Protein AF-A0A4S4K422-F1 (afdb_monomer_lite)

Sequence (97 aa):
MIFAFGILRDTLYERALKDQPAHALLPAPLNTLVPATLFLAGQTFVLTSTWALGVTGTFLGDYFGILMDHRVDGFPFNVLRDPMYVGSTLCFVAGAL

Organism: NCBI:txid98765

Radius of gyration: 15.96 Å; chains: 1; bounding box: 27×29×42 Å

Secondary structure (DSSP, 8-state):
-HHHHHHHHHHHHHHHHHHSPP--SS-TTHHHHHHHHHHHHHHHHHHHHHHHHHHHHHHTHHHHT---SS---STTTTT-SSHHHHHHHHHHHHHH-

InterPro domains:
  IPR007318 Phospholipid methyltransferase [PF04191] (33-97)
  IPR024960 Phosphatidyl-N-methylethanolamine/Phosphatidylethanolamine N-methyltransferase [PTHR15458] (1-95)

Structure (mmCIF, N/CA/C/O backbone):
data_AF-A0A4S4K422-F1
#
_entry.id   AF-A0A4S4K422-F1
#
loop_
_atom_site.group_PDB
_atom_site.id
_atom_site.type_symbol
_atom_site.label_atom_id
_atom_site.label_alt_id
_atom_site.label_comp_id
_atom_site.label_asym_id
_atom_site.label_entity_id
_atom_site.label_seq_id
_atom_site.pdbx_PDB_ins_code
_atom_site.Cartn_x
_atom_site.Cartn_y
_atom_site.Cartn_z
_atom_site.occupancy
_atom_site.B_iso_or_equiv
_atom_site.auth_seq_id
_atom_site.auth_comp_id
_atom_site.auth_asym_id
_atom_site.auth_atom_id
_atom_site.pdbx_PDB_model_num
ATOM 1 N N . MET A 1 1 ? 7.327 17.174 -5.378 1.00 80.62 1 MET A N 1
ATOM 2 C CA . MET A 1 1 ? 6.006 17.502 -4.786 1.00 80.62 1 MET A CA 1
ATOM 3 C C . MET A 1 1 ? 5.172 16.264 -4.475 1.00 80.62 1 MET A C 1
ATOM 5 O O . MET A 1 1 ? 4.665 16.202 -3.366 1.00 80.62 1 MET A O 1
ATOM 9 N N . ILE A 1 2 ? 5.073 15.279 -5.381 1.00 87.75 2 ILE A N 1
ATOM 10 C CA . ILE A 1 2 ? 4.243 14.066 -5.206 1.00 87.75 2 ILE A CA 1
ATOM 11 C C . ILE A 1 2 ? 4.444 13.395 -3.833 1.00 87.75 2 ILE A C 1
ATOM 13 O O . ILE A 1 2 ? 3.477 13.226 -3.101 1.00 87.75 2 ILE A O 1
ATOM 17 N N . PHE A 1 3 ? 5.687 13.111 -3.426 1.00 89.19 3 PHE A N 1
ATOM 18 C CA . PHE A 1 3 ? 5.964 12.484 -2.123 1.00 89.19 3 PHE A CA 1
ATOM 19 C C . PHE A 1 3 ? 5.561 13.344 -0.922 1.00 89.19 3 PHE A C 1
ATOM 21 O O . PHE A 1 3 ? 4.969 12.836 0.021 1.00 89.19 3 PHE A O 1
ATOM 28 N N . ALA A 1 4 ? 5.843 14.649 -0.957 1.00 94.81 4 ALA A N 1
ATOM 29 C CA . ALA A 1 4 ? 5.511 15.552 0.144 1.00 94.81 4 ALA A CA 1
ATOM 30 C C . ALA A 1 4 ? 3.992 15.665 0.344 1.00 94.81 4 ALA A C 1
ATOM 32 O O . ALA A 1 4 ? 3.509 15.602 1.470 1.00 94.81 4 ALA A O 1
ATOM 33 N N . PHE A 1 5 ? 3.230 15.777 -0.748 1.00 95.25 5 PHE A N 1
ATOM 34 C CA . PHE A 1 5 ? 1.769 15.772 -0.682 1.00 95.25 5 PHE A CA 1
ATOM 35 C C . PHE A 1 5 ? 1.199 14.400 -0.322 1.00 95.25 5 PHE A C 1
ATOM 37 O O . PHE A 1 5 ? 0.197 14.345 0.383 1.00 95.25 5 PHE A O 1
ATOM 44 N N . GLY A 1 6 ? 1.855 13.309 -0.729 1.00 92.62 6 GLY A N 1
ATOM 45 C CA . GLY A 1 6 ? 1.540 11.961 -0.255 1.00 92.62 6 GLY A CA 1
ATOM 46 C C . GLY A 1 6 ? 1.670 11.851 1.265 1.00 92.62 6 GLY A C 1
ATOM 47 O O . GLY A 1 6 ? 0.706 11.496 1.931 1.00 92.62 6 GLY A O 1
ATOM 48 N N . ILE A 1 7 ? 2.808 12.270 1.825 1.00 95.06 7 ILE A N 1
ATOM 49 C CA . ILE A 1 7 ? 3.043 12.281 3.279 1.00 95.06 7 ILE A CA 1
ATOM 50 C C . ILE A 1 7 ? 2.016 13.163 3.995 1.00 95.06 7 ILE A C 1
ATOM 52 O O . ILE A 1 7 ? 1.477 12.766 5.028 1.00 95.06 7 ILE A O 1
ATOM 56 N N . LEU A 1 8 ? 1.719 14.351 3.456 1.00 97.75 8 LEU A N 1
ATOM 57 C CA . LEU A 1 8 ? 0.707 15.237 4.030 1.00 97.75 8 LEU A CA 1
ATOM 58 C C . LEU A 1 8 ? -0.672 14.566 4.055 1.00 97.75 8 LEU A C 1
ATOM 60 O O . LEU A 1 8 ? -1.317 14.563 5.100 1.00 97.75 8 LEU A O 1
ATOM 64 N N . ARG A 1 9 ? -1.110 13.979 2.934 1.00 96.62 9 ARG A N 1
ATOM 65 C CA . ARG A 1 9 ? -2.374 13.237 2.844 1.00 96.62 9 ARG A CA 1
ATOM 66 C C . ARG A 1 9 ? -2.422 12.121 3.882 1.00 96.62 9 ARG A C 1
ATOM 68 O O . ARG A 1 9 ? -3.412 12.019 4.598 1.00 96.62 9 ARG A O 1
ATOM 75 N N . ASP A 1 10 ? -1.365 11.325 3.981 1.00 95.06 10 ASP A N 1
ATOM 76 C CA . ASP A 1 10 ? -1.315 10.174 4.886 1.00 95.06 10 ASP A CA 1
ATOM 77 C C . ASP A 1 10 ? -1.345 10.629 6.353 1.00 95.06 10 ASP A C 1
ATOM 79 O O . ASP A 1 10 ? -2.069 10.061 7.166 1.00 95.06 10 ASP A O 1
ATOM 83 N N . THR A 1 11 ? -0.668 11.738 6.669 1.00 96.75 11 THR A N 1
ATOM 84 C CA . THR A 1 11 ? -0.709 12.361 8.002 1.00 96.75 11 THR A CA 1
ATOM 85 C C . THR A 1 11 ? -2.110 12.871 8.349 1.00 96.75 11 THR A C 1
ATOM 87 O O . THR A 1 11 ? -2.565 12.727 9.482 1.00 96.75 11 THR A O 1
ATOM 90 N N . LEU A 1 12 ? -2.805 13.497 7.393 1.00 97.69 12 LEU A N 1
ATOM 91 C CA . LEU A 1 12 ? -4.176 13.977 7.595 1.00 97.69 12 LEU A CA 1
ATOM 92 C C . LEU A 1 12 ? -5.158 12.811 7.765 1.00 97.69 12 LEU A C 1
ATOM 94 O O . LEU A 1 12 ? -6.021 12.874 8.637 1.00 97.69 12 LEU A O 1
ATOM 98 N N . TYR A 1 13 ? -4.995 11.744 6.980 1.00 96.50 13 TYR A N 1
ATOM 99 C CA . TYR A 1 13 ? -5.778 10.516 7.096 1.00 96.50 13 TYR A CA 1
ATOM 100 C C . TYR A 1 1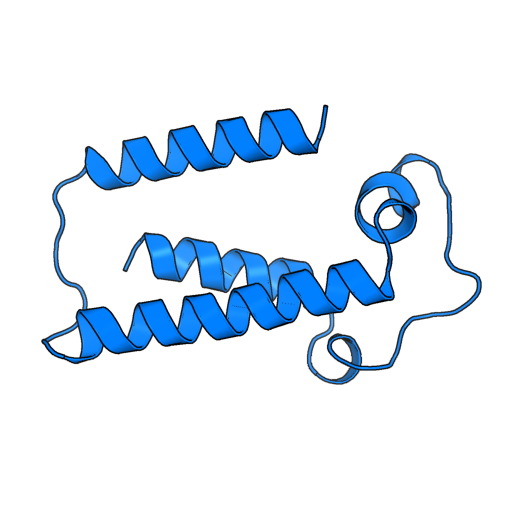3 ? -5.608 9.859 8.470 1.00 96.50 13 TYR A C 1
ATOM 102 O O . TYR A 1 13 ? -6.596 9.587 9.146 1.00 96.50 13 TYR A O 1
ATOM 110 N N . GLU A 1 14 ? -4.367 9.667 8.921 1.00 95.75 14 GLU A N 1
ATOM 111 C CA . GLU A 1 14 ? -4.076 9.066 10.226 1.00 95.75 14 GLU A CA 1
ATOM 112 C C . GLU A 1 14 ? -4.682 9.883 11.377 1.00 95.75 14 GLU A C 1
ATOM 114 O O . GLU A 1 14 ? -5.253 9.319 12.310 1.00 95.75 14 GLU A O 1
ATOM 119 N N . ARG A 1 15 ? -4.598 11.219 11.310 1.00 97.06 15 ARG A N 1
ATOM 120 C CA . ARG A 1 15 ? -5.229 12.103 12.302 1.00 97.06 15 ARG A CA 1
ATOM 121 C C . ARG A 1 15 ? -6.745 11.942 12.310 1.00 97.06 15 ARG A C 1
ATOM 123 O O . ARG A 1 15 ? -7.314 11.729 13.373 1.00 97.06 15 ARG A O 1
ATOM 130 N N . ALA A 1 16 ? -7.379 11.958 11.139 1.00 96.12 16 ALA A N 1
ATOM 131 C CA . ALA A 1 16 ? -8.824 11.775 11.029 1.00 96.12 16 ALA A CA 1
ATOM 132 C C . ALA A 1 16 ? -9.285 10.419 11.596 1.00 96.12 16 ALA A C 1
ATOM 134 O O . ALA A 1 16 ? -10.305 10.359 12.279 1.00 96.12 16 ALA A O 1
ATOM 135 N N . LEU A 1 17 ? -8.516 9.346 11.372 1.00 94.69 17 LEU A N 1
ATOM 136 C CA . LEU A 1 17 ? -8.800 8.032 11.955 1.00 94.69 17 LEU A CA 1
ATOM 137 C C . LEU A 1 17 ? -8.684 8.011 13.485 1.00 94.69 17 LEU A C 1
ATOM 139 O O . LEU A 1 17 ? -9.452 7.306 14.133 1.00 94.69 17 LEU A O 1
ATOM 143 N N . LYS A 1 18 ? -7.733 8.753 14.063 1.00 93.81 18 LYS A N 1
ATOM 144 C CA . LYS A 1 18 ? -7.564 8.851 15.523 1.00 93.81 18 LYS A CA 1
ATOM 145 C C . LYS A 1 18 ? -8.633 9.716 16.187 1.00 93.81 18 LYS A C 1
ATOM 147 O O . LYS A 1 18 ? -8.967 9.468 17.341 1.00 93.81 18 LYS A O 1
ATOM 152 N N . ASP A 1 19 ? -9.147 10.712 15.470 1.00 96.38 19 ASP A N 1
ATOM 153 C CA . ASP A 1 19 ? -10.158 11.640 15.982 1.00 96.38 19 ASP A CA 1
ATOM 154 C C . ASP A 1 19 ? -11.577 11.040 15.969 1.00 96.38 19 ASP A C 1
ATOM 156 O O . ASP A 1 19 ? -12.439 11.479 16.734 1.00 96.38 19 ASP A O 1
ATOM 160 N N . GLN A 1 20 ? -11.849 10.034 15.126 1.00 92.88 20 GLN A N 1
ATOM 161 C CA . GLN A 1 20 ? -13.143 9.344 15.121 1.00 92.88 20 GLN A CA 1
ATOM 162 C C . GLN A 1 20 ? -13.258 8.300 16.253 1.00 92.88 20 GLN A C 1
ATOM 164 O O . GLN A 1 20 ? -12.262 7.698 16.657 1.00 92.88 20 GLN A O 1
ATOM 169 N N . PRO A 1 21 ? -14.477 8.008 16.746 1.00 91.69 21 PRO A N 1
ATOM 170 C CA . PRO A 1 21 ? -14.695 6.917 17.690 1.00 91.69 21 PRO A CA 1
ATOM 171 C C . PRO A 1 21 ? -14.290 5.568 17.085 1.00 91.69 21 PRO A C 1
ATOM 173 O O . PRO A 1 21 ? -14.838 5.146 16.066 1.00 91.69 21 PRO A O 1
ATOM 176 N N . ALA A 1 22 ? -13.361 4.867 17.733 1.00 86.31 22 ALA A N 1
ATOM 177 C CA . ALA A 1 22 ? -12.955 3.536 17.303 1.00 86.31 22 ALA A CA 1
ATOM 178 C C . ALA A 1 22 ? -14.023 2.500 17.678 1.00 86.31 22 ALA A C 1
ATOM 180 O O . ALA A 1 22 ? -14.395 2.361 18.846 1.00 86.31 22 ALA A O 1
ATOM 181 N N . HIS A 1 23 ? -14.487 1.739 16.690 1.00 86.56 23 HIS A N 1
ATOM 182 C CA . HIS A 1 23 ? -15.350 0.584 16.897 1.00 86.56 23 HIS A CA 1
ATOM 183 C C . HIS A 1 23 ? -14.699 -0.641 16.260 1.00 86.56 23 HIS A C 1
ATOM 185 O O . HIS A 1 23 ? -14.502 -0.681 15.048 1.00 86.56 23 HIS A O 1
ATOM 191 N N . ALA A 1 24 ? -14.409 -1.665 17.064 1.00 87.75 24 ALA A N 1
ATOM 192 C CA . ALA A 1 24 ? -13.847 -2.909 16.555 1.00 87.75 24 ALA A CA 1
ATOM 193 C C . ALA A 1 24 ? -14.849 -3.590 15.607 1.00 87.75 24 ALA A C 1
ATOM 195 O O . ALA A 1 24 ? -15.912 -4.041 16.031 1.00 87.75 24 ALA A O 1
ATOM 196 N N . LEU A 1 25 ? -14.525 -3.640 14.314 1.00 92.62 25 LEU A N 1
ATOM 197 C CA . LEU A 1 25 ? -15.346 -4.327 13.309 1.00 92.62 25 LEU A CA 1
ATOM 198 C C . LEU A 1 25 ? -15.203 -5.852 13.389 1.00 92.62 25 LEU A C 1
ATOM 200 O O . LEU A 1 25 ? -16.085 -6.586 12.950 1.00 92.62 25 LEU A O 1
ATOM 204 N N . LEU A 1 26 ? -14.095 -6.324 13.961 1.00 95.50 26 LEU A N 1
ATOM 205 C CA . LEU A 1 26 ? -13.775 -7.736 14.124 1.00 95.50 26 LEU A CA 1
ATOM 206 C C . LEU A 1 26 ? -13.604 -8.078 15.612 1.00 95.50 26 LEU A C 1
ATOM 208 O O . LEU A 1 26 ? -13.138 -7.242 16.387 1.00 95.50 26 LEU A O 1
ATOM 212 N N . PRO A 1 27 ? -13.936 -9.309 16.033 1.00 96.06 27 PRO A N 1
ATOM 213 C CA . PRO A 1 27 ? -13.647 -9.768 17.385 1.00 96.06 27 PRO A CA 1
ATOM 214 C C . PRO A 1 27 ? -12.146 -10.027 17.572 1.00 96.06 27 PRO A C 1
ATOM 216 O O . PRO A 1 27 ? -11.422 -10.328 16.620 1.00 96.06 27 PRO A O 1
ATOM 219 N N . ALA A 1 28 ? -11.671 -9.981 18.817 1.00 94.50 28 ALA A N 1
ATOM 220 C CA . ALA A 1 28 ? -10.327 -10.450 19.140 1.00 94.50 28 ALA A CA 1
ATOM 221 C C . ALA A 1 28 ? -10.203 -11.970 18.879 1.00 94.50 28 ALA A C 1
ATOM 223 O O . ALA A 1 28 ? -11.141 -12.708 19.189 1.00 94.50 28 ALA A O 1
ATOM 224 N N . PRO A 1 29 ? -9.073 -12.463 18.326 1.00 95.44 29 PRO A N 1
ATOM 225 C CA . PRO A 1 29 ? -7.838 -11.736 17.984 1.00 95.44 29 PRO A CA 1
ATOM 226 C C . PRO A 1 29 ? -7.793 -11.188 16.540 1.00 95.44 29 PRO A C 1
ATOM 228 O O . PRO A 1 29 ? -6.761 -10.684 16.090 1.00 95.44 29 PRO A O 1
ATOM 231 N N . LEU A 1 30 ? -8.878 -11.326 15.775 1.00 97.31 30 LEU A N 1
ATOM 232 C CA . LEU A 1 30 ? -8.913 -10.978 14.352 1.00 97.31 30 LEU A CA 1
ATOM 233 C C . LEU A 1 30 ? -8.781 -9.471 14.107 1.00 97.31 30 LEU A C 1
ATOM 235 O O . LEU A 1 30 ? -8.218 -9.086 13.086 1.00 97.31 30 LEU A O 1
ATOM 239 N N . ASN A 1 31 ? -9.218 -8.640 15.056 1.00 95.19 31 ASN A N 1
ATOM 240 C CA . ASN A 1 31 ? -9.022 -7.186 15.034 1.00 95.19 31 ASN A CA 1
ATOM 241 C C . ASN A 1 31 ? -7.553 -6.740 14.977 1.00 95.19 31 ASN A C 1
ATOM 243 O O . ASN A 1 31 ? -7.296 -5.607 14.605 1.00 95.19 31 ASN A O 1
ATOM 247 N N . THR A 1 32 ? -6.594 -7.607 15.302 1.00 95.56 32 THR A N 1
ATOM 248 C CA . THR A 1 32 ? -5.163 -7.308 15.144 1.00 95.56 32 THR A CA 1
ATOM 249 C C . THR A 1 32 ? -4.559 -8.085 13.981 1.00 95.56 32 THR A C 1
ATOM 251 O O . THR A 1 32 ? -3.778 -7.545 13.198 1.00 95.56 32 THR A O 1
ATOM 254 N N . LEU A 1 33 ? -4.911 -9.367 13.848 1.00 97.94 33 LEU A N 1
ATOM 255 C CA . LEU A 1 33 ? -4.307 -10.240 12.841 1.00 97.94 33 LEU A CA 1
ATOM 256 C C . LEU A 1 33 ? -4.692 -9.835 11.415 1.00 97.94 33 LEU A C 1
ATOM 258 O O . LEU A 1 33 ? -3.833 -9.796 10.536 1.00 97.94 33 LEU A O 1
ATOM 262 N N . VAL A 1 34 ? -5.964 -9.506 11.179 1.00 98.00 34 VAL A N 1
ATOM 263 C CA . VAL A 1 34 ? -6.442 -9.121 9.847 1.00 98.00 34 VAL A CA 1
ATOM 264 C C . VAL A 1 34 ? -5.762 -7.838 9.355 1.00 98.00 34 VAL A C 1
ATOM 266 O O . VAL A 1 34 ? -5.101 -7.921 8.318 1.00 98.00 34 VAL A O 1
ATOM 269 N N . PRO A 1 35 ? -5.804 -6.691 10.063 1.00 97.38 35 PRO A N 1
ATOM 270 C CA . PRO A 1 35 ? -5.111 -5.490 9.595 1.00 97.38 35 PRO A CA 1
ATOM 271 C C . PRO A 1 35 ? -3.600 -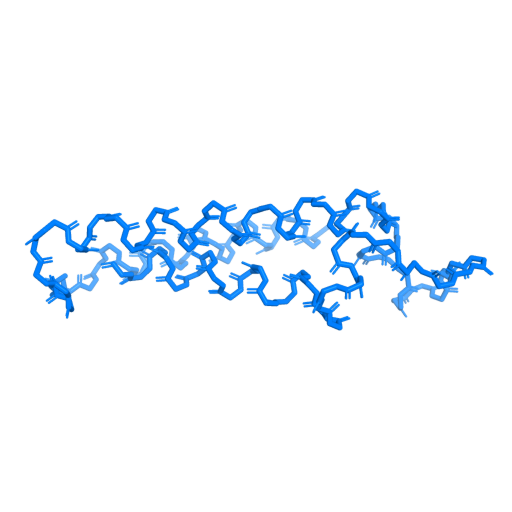5.703 9.440 1.00 97.38 35 PRO A C 1
ATOM 273 O O . PRO A 1 35 ? -3.034 -5.275 8.438 1.00 97.38 35 PRO A O 1
ATOM 276 N N . ALA A 1 36 ? -2.943 -6.449 10.337 1.00 98.31 36 ALA A N 1
ATOM 277 C CA . ALA A 1 36 ? -1.516 -6.751 10.194 1.00 98.31 36 ALA A CA 1
ATOM 278 C C . ALA A 1 36 ? -1.204 -7.526 8.899 1.00 98.31 36 ALA A C 1
ATOM 280 O O . ALA A 1 36 ? -0.276 -7.174 8.169 1.00 98.31 36 ALA A O 1
ATOM 281 N N . THR A 1 37 ? -1.988 -8.562 8.580 1.00 98.50 37 THR A N 1
ATOM 282 C CA . THR A 1 37 ? -1.800 -9.338 7.340 1.00 98.50 37 THR A CA 1
ATOM 283 C C . THR A 1 37 ? -2.081 -8.510 6.088 1.00 98.50 37 THR A C 1
ATOM 285 O O . THR A 1 37 ? -1.300 -8.569 5.138 1.00 98.50 37 THR A O 1
ATOM 288 N N . LEU A 1 38 ? -3.142 -7.696 6.101 1.00 98.56 38 LEU A N 1
ATOM 289 C CA . LEU A 1 38 ? -3.479 -6.788 5.005 1.00 98.56 38 LEU A CA 1
ATOM 290 C C . LEU A 1 38 ? -2.365 -5.763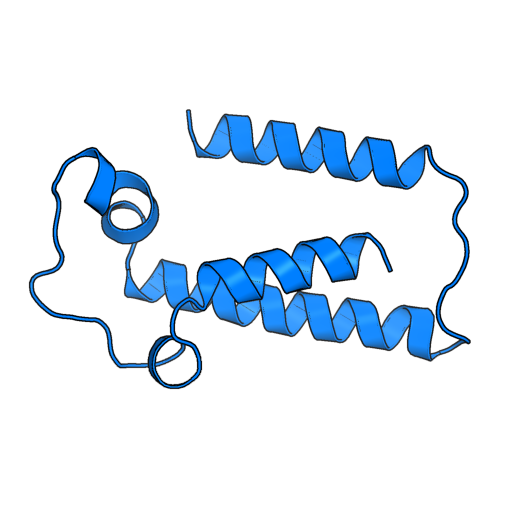 4.777 1.00 98.56 38 LEU A C 1
ATOM 292 O O . LEU A 1 38 ? -1.953 -5.562 3.637 1.00 98.56 38 LEU A O 1
ATOM 296 N N . PHE A 1 39 ? -1.827 -5.173 5.847 1.00 98.50 39 PHE A N 1
ATOM 297 C CA . PHE A 1 39 ? -0.724 -4.222 5.761 1.00 98.50 39 PHE A CA 1
ATOM 298 C C . PHE A 1 39 ? 0.536 -4.869 5.177 1.00 98.50 39 PHE A C 1
ATOM 300 O O . PHE A 1 39 ? 1.127 -4.330 4.247 1.00 98.50 39 PHE A O 1
ATOM 307 N N . LEU A 1 40 ? 0.933 -6.052 5.656 1.00 98.62 40 LEU A N 1
ATOM 308 C CA . LEU A 1 40 ? 2.121 -6.751 5.147 1.00 98.62 40 LEU A CA 1
ATOM 309 C C . LEU A 1 40 ? 1.980 -7.156 3.673 1.00 98.62 40 LEU A C 1
ATOM 311 O O . LEU A 1 40 ? 2.922 -6.990 2.893 1.00 98.62 40 LEU A O 1
ATOM 315 N N . ALA A 1 41 ? 0.809 -7.655 3.275 1.00 98.50 41 ALA A N 1
ATOM 316 C CA . ALA A 1 41 ? 0.525 -7.979 1.881 1.00 98.50 41 ALA A CA 1
ATOM 317 C C . ALA A 1 41 ? 0.523 -6.715 1.007 1.00 98.50 41 ALA A C 1
ATOM 319 O O . ALA A 1 41 ? 1.163 -6.685 -0.046 1.00 98.50 41 ALA A O 1
ATOM 320 N N . GLY A 1 42 ? -0.132 -5.649 1.475 1.00 98.50 42 GLY A N 1
ATOM 321 C CA . GLY A 1 42 ? -0.190 -4.364 0.791 1.00 98.50 42 GLY A CA 1
ATOM 322 C C . GLY A 1 42 ? 1.189 -3.751 0.571 1.00 98.50 42 GLY A C 1
ATOM 323 O O . GLY A 1 42 ? 1.550 -3.435 -0.564 1.00 98.50 42 GLY A O 1
ATOM 324 N N . GLN A 1 43 ? 2.006 -3.689 1.625 1.00 98.38 43 GLN A N 1
ATOM 325 C CA . GLN A 1 43 ? 3.386 -3.211 1.555 1.00 98.38 43 GLN A CA 1
ATOM 326 C C . GLN A 1 43 ? 4.229 -4.058 0.604 1.00 98.38 43 GLN A C 1
ATOM 328 O O . GLN A 1 43 ? 5.002 -3.508 -0.176 1.00 98.38 43 GLN A O 1
ATOM 333 N N . THR A 1 44 ? 4.059 -5.383 0.618 1.00 98.56 44 THR A N 1
ATOM 334 C CA . THR A 1 44 ? 4.765 -6.275 -0.310 1.00 98.56 44 THR A CA 1
ATOM 335 C C . THR A 1 44 ? 4.443 -5.911 -1.756 1.00 98.56 44 THR A C 1
ATOM 337 O O . THR A 1 44 ? 5.365 -5.725 -2.550 1.00 98.56 44 THR A O 1
ATOM 340 N N . PHE A 1 45 ? 3.165 -5.738 -2.105 1.00 98.50 45 PHE A N 1
ATOM 341 C CA . PHE A 1 45 ? 2.774 -5.349 -3.460 1.00 98.50 45 PHE A CA 1
ATOM 342 C C . PHE A 1 45 ? 3.289 -3.963 -3.848 1.00 98.50 45 PHE A C 1
ATOM 344 O O . PHE A 1 45 ? 3.878 -3.836 -4.917 1.00 98.50 45 PHE A O 1
ATOM 351 N N . VAL A 1 46 ? 3.143 -2.954 -2.983 1.00 97.44 46 VAL A N 1
ATOM 352 C CA . VAL A 1 46 ? 3.602 -1.581 -3.261 1.00 97.44 46 VAL A CA 1
ATOM 353 C C . VAL A 1 46 ? 5.116 -1.525 -3.450 1.00 97.44 46 VAL A C 1
ATOM 355 O O . VAL A 1 46 ? 5.601 -0.937 -4.418 1.00 97.44 46 VAL A O 1
ATOM 358 N N . LEU A 1 47 ? 5.882 -2.135 -2.543 1.00 97.69 47 LEU A N 1
ATOM 359 C CA . LEU A 1 47 ? 7.341 -2.078 -2.585 1.00 97.69 47 LEU A CA 1
ATOM 360 C C . LEU A 1 47 ? 7.892 -2.846 -3.784 1.00 97.69 47 LEU A C 1
ATOM 362 O O . LEU A 1 47 ? 8.745 -2.324 -4.497 1.00 97.69 47 LEU A O 1
ATOM 366 N N . THR A 1 48 ? 7.385 -4.051 -4.048 1.00 97.44 48 THR A N 1
ATOM 367 C CA . THR A 1 48 ? 7.878 -4.863 -5.170 1.00 97.44 48 THR A CA 1
ATOM 368 C C . THR A 1 48 ? 7.442 -4.312 -6.527 1.00 97.44 48 THR A C 1
ATOM 370 O O . THR A 1 48 ? 8.239 -4.340 -7.464 1.00 97.44 48 THR A O 1
ATOM 373 N N . SER A 1 49 ? 6.248 -3.714 -6.647 1.00 96.62 49 SER A N 1
ATOM 374 C CA . SER A 1 49 ? 5.847 -3.029 -7.883 1.00 96.62 49 SER A CA 1
ATOM 375 C C . SER A 1 49 ? 6.679 -1.773 -8.134 1.00 96.62 49 SER A C 1
ATOM 377 O O . SER A 1 49 ? 7.117 -1.544 -9.259 1.00 96.62 49 SER A O 1
ATOM 379 N N . THR A 1 50 ? 6.938 -0.982 -7.085 1.00 95.38 50 THR A N 1
ATOM 380 C CA . THR A 1 50 ? 7.772 0.229 -7.176 1.00 95.38 50 THR A CA 1
ATOM 381 C C . THR A 1 50 ? 9.221 -0.126 -7.492 1.00 95.38 50 THR A C 1
ATOM 383 O O . THR A 1 50 ? 9.874 0.583 -8.250 1.00 95.38 50 THR A O 1
ATOM 386 N N . TRP A 1 51 ? 9.728 -1.236 -6.951 1.00 95.31 51 TRP A N 1
ATOM 387 C CA . TRP A 1 51 ? 11.053 -1.750 -7.287 1.00 95.31 51 TRP A CA 1
ATOM 388 C C . TRP A 1 51 ? 11.152 -2.104 -8.772 1.00 95.31 51 TRP A C 1
ATOM 390 O O . TRP A 1 51 ? 12.094 -1.686 -9.437 1.00 95.31 51 TRP A O 1
ATOM 400 N N . ALA A 1 52 ? 10.172 -2.838 -9.304 1.00 94.62 52 ALA A N 1
ATOM 401 C CA . ALA A 1 52 ? 10.201 -3.293 -10.690 1.00 94.62 52 ALA A CA 1
ATOM 402 C C . ALA A 1 52 ? 10.019 -2.152 -11.710 1.00 94.62 52 ALA A C 1
ATOM 404 O O . ALA A 1 52 ? 10.637 -2.182 -12.769 1.00 94.62 52 ALA A O 1
ATOM 405 N N . LEU A 1 53 ? 9.207 -1.136 -11.394 1.00 93.44 53 LEU A N 1
ATOM 406 C CA . LEU A 1 53 ? 9.011 0.045 -12.251 1.00 93.44 53 LEU A CA 1
ATOM 407 C C . LEU A 1 53 ? 10.046 1.159 -12.010 1.00 93.44 53 LEU A C 1
ATOM 409 O O . LEU A 1 53 ? 10.189 2.071 -12.823 1.00 93.44 53 LEU A O 1
ATOM 413 N N . GLY A 1 54 ? 10.734 1.146 -10.870 1.00 92.25 54 GLY A N 1
ATOM 414 C CA . GLY A 1 54 ? 11.558 2.259 -10.407 1.00 92.25 54 GLY A CA 1
ATOM 415 C C . GLY A 1 54 ? 10.757 3.537 -10.120 1.00 92.25 54 GLY A C 1
ATOM 416 O O . GLY A 1 54 ? 9.566 3.658 -10.410 1.00 92.25 54 GLY A O 1
ATOM 417 N N . VAL A 1 55 ? 11.424 4.550 -9.559 1.00 87.88 55 VAL A N 1
ATOM 418 C CA . VAL A 1 55 ? 10.789 5.843 -9.223 1.00 87.88 55 VAL A CA 1
ATOM 419 C C . VAL A 1 55 ? 10.264 6.552 -10.474 1.00 87.88 55 VAL A C 1
ATOM 421 O O . VAL A 1 55 ? 9.159 7.091 -10.461 1.00 87.88 55 VAL A O 1
ATOM 424 N N . THR A 1 56 ? 11.030 6.526 -11.567 1.00 88.06 56 THR A N 1
ATOM 425 C CA . THR A 1 56 ? 10.645 7.179 -12.822 1.00 88.06 56 THR A CA 1
ATOM 426 C C . THR A 1 56 ? 9.413 6.522 -13.431 1.00 88.06 56 THR A C 1
ATOM 428 O O . THR A 1 56 ? 8.436 7.218 -13.683 1.00 88.06 56 THR A O 1
ATOM 431 N N . GLY A 1 57 ? 9.405 5.195 -13.590 1.00 87.38 57 GLY A N 1
ATOM 432 C CA . GLY A 1 57 ? 8.241 4.487 -14.128 1.00 87.38 57 GLY A CA 1
ATOM 433 C C . GLY A 1 57 ? 7.008 4.603 -13.234 1.00 87.38 57 GLY A C 1
ATOM 434 O O . GLY A 1 57 ? 5.899 4.706 -13.740 1.00 87.38 57 GLY A O 1
ATOM 435 N N . THR A 1 58 ? 7.199 4.660 -11.914 1.00 90.00 58 THR A N 1
ATOM 436 C CA . THR A 1 58 ? 6.087 4.736 -10.953 1.00 90.00 58 THR A CA 1
ATOM 437 C C . THR A 1 58 ? 5.443 6.125 -10.881 1.00 90.00 58 THR A C 1
ATOM 439 O O . THR A 1 58 ? 4.224 6.225 -10.775 1.00 90.00 58 THR A O 1
ATOM 442 N N . PHE A 1 59 ? 6.231 7.207 -10.909 1.00 86.75 59 PHE A N 1
ATOM 443 C CA . PHE A 1 59 ? 5.726 8.558 -10.604 1.00 86.75 59 PHE A CA 1
ATOM 444 C C . PHE A 1 59 ? 5.854 9.569 -11.739 1.00 86.75 59 PHE A C 1
ATOM 446 O O . PHE A 1 59 ? 5.243 10.632 -11.662 1.00 86.75 59 PHE A O 1
ATOM 453 N N . LEU A 1 60 ? 6.676 9.290 -12.750 1.00 85.69 60 LEU A N 1
ATOM 454 C CA . LEU A 1 60 ? 7.004 10.240 -13.816 1.00 85.69 60 LEU A CA 1
ATOM 455 C C . LEU A 1 60 ? 6.646 9.712 -15.208 1.00 85.69 60 LEU A C 1
ATOM 457 O O . LEU A 1 60 ? 6.511 10.523 -16.118 1.00 85.69 60 LEU A O 1
ATOM 461 N N . GLY A 1 61 ? 6.474 8.396 -15.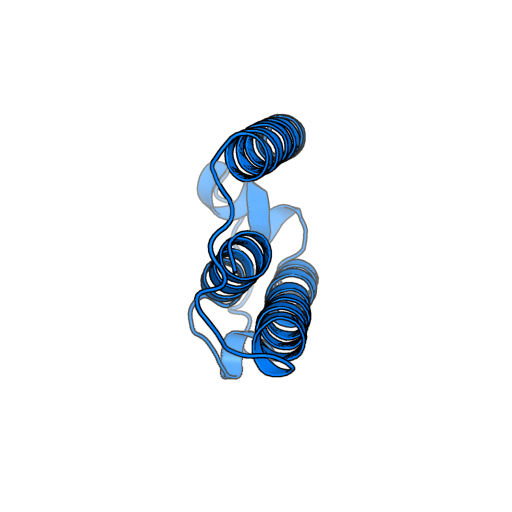367 1.00 84.12 61 GLY A N 1
ATOM 462 C CA . GLY A 1 61 ? 6.289 7.744 -16.661 1.00 84.12 61 GLY A CA 1
ATOM 463 C C . GLY A 1 61 ? 5.179 8.378 -17.490 1.00 84.12 61 GLY A C 1
ATOM 464 O O . GLY A 1 61 ? 5.456 9.053 -18.478 1.00 84.12 61 GLY A O 1
ATOM 465 N N . ASP A 1 62 ? 3.936 8.263 -17.031 1.00 81.06 62 ASP A N 1
ATOM 466 C CA . ASP A 1 62 ? 2.779 8.772 -17.777 1.00 81.06 62 ASP A CA 1
ATOM 467 C C . ASP A 1 62 ? 2.707 10.307 -17.819 1.00 81.06 62 ASP A C 1
ATOM 469 O O . ASP A 1 62 ? 2.236 10.882 -18.798 1.00 81.06 62 ASP A O 1
ATOM 473 N N . TYR A 1 63 ? 3.208 10.996 -16.787 1.00 83.62 63 TYR A N 1
ATOM 474 C CA . TYR A 1 63 ? 3.184 12.464 -16.727 1.00 83.62 63 TYR A CA 1
ATOM 475 C C . TYR A 1 63 ? 4.160 13.124 -17.705 1.00 83.62 63 TYR A C 1
ATOM 477 O O . TYR A 1 63 ? 3.883 14.215 -18.200 1.00 83.62 63 TYR A O 1
ATOM 485 N N . PHE A 1 64 ? 5.302 12.482 -17.961 1.00 86.06 64 PHE A N 1
ATOM 486 C CA . PHE A 1 64 ? 6.377 13.027 -18.793 1.00 86.06 64 PHE A CA 1
ATOM 487 C C . PHE A 1 64 ? 6.630 12.210 -20.069 1.00 86.06 64 PHE A C 1
ATOM 489 O O . PHE A 1 64 ? 7.567 12.509 -20.805 1.00 86.06 64 PHE A O 1
ATOM 496 N N . GLY A 1 65 ? 5.809 11.193 -20.347 1.00 83.94 65 GLY A N 1
ATOM 497 C CA . GLY A 1 65 ? 5.952 10.318 -21.514 1.00 83.94 65 GLY A CA 1
ATOM 498 C C . GLY A 1 65 ? 7.179 9.401 -21.459 1.00 83.94 65 GLY A C 1
ATOM 499 O O . GLY A 1 65 ? 7.663 8.964 -22.501 1.00 83.94 65 GLY A O 1
ATOM 500 N N . ILE A 1 66 ? 7.703 9.123 -20.261 1.00 85.44 66 ILE A N 1
ATOM 501 C CA . ILE A 1 66 ? 8.861 8.246 -20.056 1.00 85.44 66 ILE A CA 1
ATOM 502 C C . ILE A 1 66 ? 8.358 6.804 -19.947 1.00 85.44 66 ILE A C 1
ATOM 504 O O . ILE A 1 66 ? 8.005 6.322 -18.872 1.00 85.44 66 ILE A O 1
ATOM 508 N N . LEU A 1 67 ? 8.289 6.130 -21.089 1.00 84.94 67 LEU A N 1
ATOM 509 C CA . LEU A 1 67 ? 7.814 4.752 -21.195 1.00 84.94 67 LEU A CA 1
ATOM 510 C C . LEU A 1 67 ? 8.930 3.749 -20.867 1.00 84.94 67 LEU A C 1
ATOM 512 O O . LEU A 1 67 ? 10.109 4.025 -21.075 1.00 84.94 67 LEU A O 1
ATOM 516 N N . MET A 1 68 ? 8.542 2.573 -20.371 1.00 86.75 68 MET A N 1
ATOM 517 C CA . MET A 1 68 ? 9.449 1.431 -20.229 1.00 86.75 68 MET A CA 1
ATOM 518 C C . MET A 1 68 ? 9.713 0.785 -21.592 1.00 86.75 68 MET A C 1
ATOM 520 O O . MET A 1 68 ? 8.797 0.681 -22.407 1.00 86.75 68 MET A O 1
ATOM 524 N N . ASP A 1 69 ? 10.929 0.275 -21.803 1.00 89.31 69 ASP A N 1
ATOM 525 C CA . ASP A 1 69 ? 11.303 -0.433 -23.040 1.00 89.31 69 ASP A CA 1
ATOM 526 C C . ASP A 1 69 ? 10.464 -1.698 -23.271 1.00 89.31 69 ASP A C 1
ATOM 528 O O . ASP A 1 69 ? 10.218 -2.112 -24.403 1.00 89.31 69 ASP A O 1
ATOM 532 N N . HIS A 1 70 ? 10.024 -2.328 -22.182 1.00 89.62 70 HIS A N 1
ATOM 533 C CA . HIS A 1 70 ? 9.161 -3.498 -22.199 1.00 89.62 70 HIS A CA 1
ATOM 534 C C . HIS A 1 70 ? 8.191 -3.469 -21.019 1.00 89.62 70 HIS A C 1
ATOM 536 O O . HIS A 1 70 ? 8.400 -2.796 -20.009 1.00 89.62 70 HIS A O 1
ATOM 542 N N . ARG A 1 71 ? 7.105 -4.231 -21.147 1.00 89.12 71 ARG A N 1
ATOM 543 C CA . ARG A 1 71 ? 6.149 -4.419 -20.060 1.00 89.12 71 ARG A CA 1
ATOM 544 C C . ARG A 1 71 ? 6.770 -5.280 -18.963 1.00 89.12 71 ARG A C 1
ATOM 546 O O . ARG A 1 71 ? 7.282 -6.35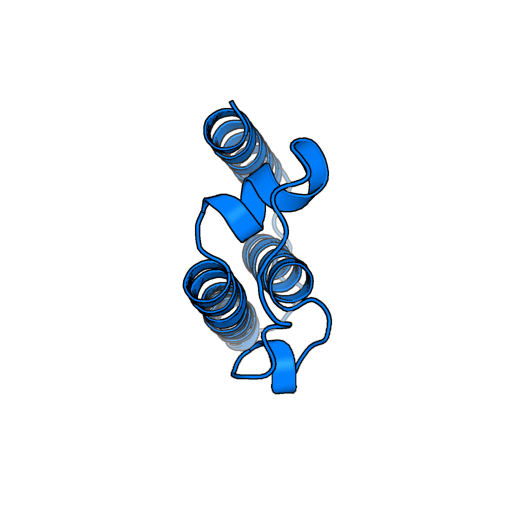5 -19.253 1.00 89.12 71 ARG A O 1
ATOM 553 N N . VAL A 1 72 ? 6.626 -4.850 -17.713 1.00 91.75 72 VAL A N 1
ATOM 554 C CA . VAL A 1 72 ? 6.955 -5.676 -16.547 1.00 91.75 72 VAL A CA 1
ATOM 555 C C . V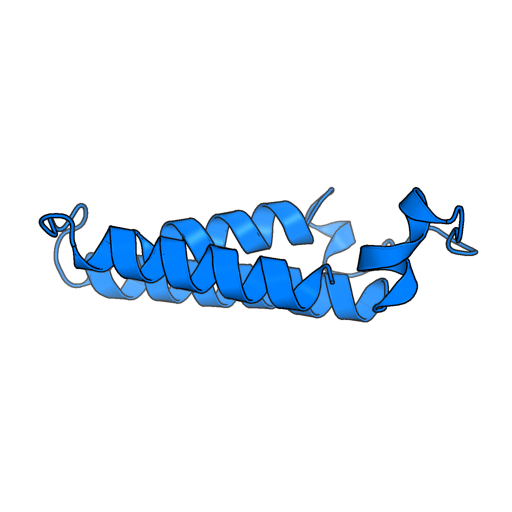AL A 1 72 ? 5.891 -6.763 -16.384 1.00 91.75 72 VAL A C 1
ATOM 557 O O . VAL A 1 72 ? 4.706 -6.463 -16.222 1.00 91.75 72 VAL A O 1
ATOM 560 N N . ASP A 1 73 ? 6.315 -8.020 -16.442 1.00 94.19 73 ASP A N 1
ATOM 561 C CA . ASP A 1 73 ? 5.462 -9.209 -16.355 1.00 94.19 73 ASP A CA 1
ATOM 562 C C . ASP A 1 73 ? 5.786 -10.113 -15.154 1.00 94.19 73 ASP A C 1
ATOM 564 O O . ASP A 1 73 ? 4.994 -10.990 -14.829 1.00 94.19 73 ASP A O 1
ATOM 568 N N . GLY A 1 74 ? 6.906 -9.887 -14.460 1.00 95.06 74 GLY A N 1
ATOM 569 C CA . GLY A 1 74 ? 7.273 -10.586 -13.226 1.00 95.06 74 GLY A CA 1
ATOM 570 C C . GLY A 1 74 ? 6.444 -10.174 -12.003 1.00 95.06 74 GLY A C 1
ATOM 571 O O . GLY A 1 74 ? 5.546 -9.334 -12.078 1.00 95.06 74 GLY A O 1
ATOM 572 N N . PHE A 1 75 ? 6.754 -10.749 -10.837 1.00 96.50 75 PHE A N 1
ATOM 573 C CA . PHE A 1 75 ? 6.092 -10.369 -9.583 1.00 96.50 75 PHE A CA 1
ATOM 574 C C . PHE A 1 75 ? 6.313 -8.881 -9.258 1.00 96.50 75 PHE A C 1
ATOM 576 O O . PHE A 1 75 ? 7.450 -8.416 -9.355 1.00 96.50 75 PHE A O 1
ATOM 583 N N . PRO A 1 76 ? 5.272 -8.132 -8.841 1.00 97.25 76 PRO A N 1
ATOM 584 C CA . PRO A 1 76 ? 3.895 -8.574 -8.550 1.00 97.25 76 PRO A CA 1
ATOM 585 C C . PRO A 1 76 ? 2.896 -8.498 -9.725 1.00 97.25 76 PRO A C 1
ATOM 587 O O . PRO A 1 76 ? 1.718 -8.818 -9.550 1.00 97.25 76 PRO A O 1
ATOM 590 N N . PHE A 1 77 ? 3.335 -8.100 -10.920 1.00 96.94 77 PHE A N 1
ATOM 591 C CA . PHE A 1 77 ? 2.486 -7.888 -12.101 1.00 96.94 77 PHE A CA 1
ATOM 592 C C . PHE A 1 77 ? 1.964 -9.178 -12.758 1.00 96.94 77 PHE A C 1
ATOM 594 O O . PHE A 1 77 ? 0.986 -9.131 -13.504 1.00 96.94 77 PHE A O 1
ATOM 601 N N . ASN A 1 78 ? 2.555 -10.340 -12.457 1.00 97.06 78 ASN A N 1
ATOM 602 C CA . ASN A 1 78 ? 1.996 -11.645 -12.835 1.00 97.06 78 ASN A CA 1
ATOM 603 C C . ASN A 1 78 ? 0.793 -12.076 -11.976 1.00 97.06 78 ASN A C 1
ATOM 605 O O . ASN A 1 78 ? 0.059 -12.974 -12.381 1.00 97.06 78 ASN A O 1
ATOM 609 N N . VAL A 1 79 ? 0.606 -11.485 -10.790 1.00 97.12 79 VAL A N 1
ATOM 610 C CA . VAL A 1 79 ? -0.488 -11.834 -9.864 1.00 97.12 79 VAL A CA 1
ATOM 611 C C . VAL A 1 79 ? -1.627 -10.823 -9.951 1.00 97.12 79 VAL A C 1
ATOM 613 O O . VAL A 1 79 ? -2.796 -11.203 -9.960 1.00 97.12 79 VAL A O 1
ATOM 616 N N . LEU A 1 80 ? -1.294 -9.533 -10.023 1.00 96.00 80 LEU A N 1
ATOM 617 C CA . LEU A 1 80 ? -2.253 -8.434 -10.081 1.00 96.00 80 LEU A CA 1
ATOM 618 C C . LEU A 1 80 ? -1.961 -7.546 -11.284 1.00 96.00 80 LEU A C 1
ATOM 620 O O . LEU A 1 80 ? -0.810 -7.311 -11.635 1.00 96.00 80 LEU A O 1
ATOM 624 N N . ARG A 1 81 ? -3.015 -6.995 -11.888 1.00 94.56 81 ARG A N 1
ATOM 625 C CA . ARG A 1 81 ? -2.878 -6.049 -13.002 1.00 94.56 81 ARG A CA 1
ATOM 626 C C . ARG A 1 81 ? -2.298 -4.706 -12.547 1.00 94.56 81 ARG A C 1
ATOM 628 O O . ARG A 1 81 ? -1.495 -4.117 -13.263 1.00 94.56 81 ARG A O 1
ATOM 635 N N . ASP A 1 82 ? -2.691 -4.261 -11.360 1.00 94.75 82 ASP A N 1
ATOM 636 C CA . ASP A 1 82 ? -2.386 -2.948 -10.791 1.00 94.75 82 ASP A CA 1
ATOM 637 C C . ASP A 1 82 ? -1.945 -3.083 -9.313 1.00 94.75 82 ASP A C 1
ATOM 639 O O . ASP A 1 82 ? -2.578 -2.557 -8.394 1.00 94.75 82 ASP A O 1
ATOM 643 N N . PRO A 1 83 ? -0.833 -3.802 -9.052 1.00 97.12 83 PRO A N 1
ATOM 644 C CA . PRO A 1 83 ? -0.412 -4.207 -7.708 1.00 97.12 83 PRO A CA 1
ATOM 645 C C . PRO A 1 83 ? -0.182 -3.031 -6.756 1.00 97.12 83 PRO A C 1
ATOM 647 O O . PRO A 1 83 ? -0.491 -3.141 -5.574 1.00 97.12 83 PRO A O 1
ATOM 650 N N . MET A 1 84 ? 0.298 -1.889 -7.254 1.00 95.75 84 MET A N 1
ATOM 651 C CA . MET A 1 84 ? 0.480 -0.690 -6.431 1.00 95.75 84 MET A CA 1
ATOM 652 C C . MET A 1 84 ? -0.851 -0.148 -5.895 1.00 95.75 84 MET A C 1
ATOM 654 O O . MET A 1 84 ? -0.923 0.273 -4.739 1.00 95.75 84 MET A O 1
ATOM 658 N N . TYR A 1 85 ? -1.903 -0.157 -6.718 1.00 95.94 85 TYR A N 1
ATOM 659 C CA . TYR A 1 85 ? -3.218 0.356 -6.338 1.00 95.94 85 TYR A CA 1
ATOM 660 C C . TYR A 1 85 ? -3.879 -0.576 -5.331 1.00 95.94 85 TYR A C 1
ATOM 662 O O . TYR A 1 85 ? -4.243 -0.132 -4.245 1.00 95.94 85 TYR A O 1
ATOM 670 N N . VAL A 1 86 ? -3.924 -1.875 -5.642 1.00 98.25 86 VAL A N 1
ATOM 671 C CA . VAL A 1 86 ? -4.432 -2.895 -4.716 1.00 98.25 86 VAL A CA 1
ATOM 672 C C . VAL A 1 86 ? -3.648 -2.867 -3.405 1.00 98.25 86 VAL A C 1
ATOM 674 O O . VAL A 1 86 ? -4.245 -2.814 -2.333 1.00 98.25 86 VAL A O 1
ATOM 677 N N . GLY A 1 87 ? -2.316 -2.837 -3.471 1.00 98.31 87 GLY A N 1
ATOM 678 C CA . GLY A 1 87 ? -1.462 -2.818 -2.290 1.00 98.31 87 GLY A CA 1
ATOM 679 C C . GLY A 1 87 ? -1.683 -1.586 -1.414 1.00 98.31 87 GLY A C 1
ATOM 680 O O . GLY A 1 87 ? -1.829 -1.718 -0.201 1.00 98.31 87 GLY A O 1
ATOM 681 N N . SER A 1 88 ? -1.810 -0.404 -2.025 1.00 97.00 88 SER A N 1
ATOM 682 C CA . SER A 1 88 ? -2.131 0.827 -1.295 1.00 97.00 88 SER A CA 1
ATOM 683 C C . SER A 1 88 ? -3.500 0.726 -0.626 1.00 97.00 88 SER A C 1
ATOM 685 O O . SER A 1 88 ? -3.623 1.039 0.555 1.00 97.00 88 SER A O 1
ATOM 687 N N . THR A 1 89 ? -4.522 0.232 -1.332 1.00 97.88 89 THR A N 1
ATOM 688 C CA . THR A 1 89 ? -5.858 0.014 -0.758 1.00 97.88 89 THR A CA 1
ATOM 689 C C . THR A 1 89 ? -5.806 -0.901 0.463 1.00 97.88 89 THR A C 1
ATOM 691 O O . THR A 1 89 ? -6.405 -0.568 1.484 1.00 97.88 89 THR A O 1
ATOM 694 N N . LEU A 1 90 ? -5.058 -2.007 0.398 1.00 98.50 90 LEU A N 1
ATOM 695 C CA . LEU A 1 90 ? -4.878 -2.907 1.540 1.00 98.50 90 LEU A CA 1
ATOM 696 C C . LEU A 1 90 ? -4.240 -2.187 2.736 1.00 98.50 90 LEU A C 1
ATOM 698 O O . LEU A 1 90 ? -4.716 -2.358 3.854 1.00 98.50 90 LEU A O 1
ATOM 702 N N . CYS A 1 91 ? -3.227 -1.344 2.513 1.00 98.06 91 CYS A N 1
ATOM 703 C CA . CYS A 1 91 ? -2.595 -0.565 3.581 1.00 98.06 91 CYS A CA 1
ATOM 704 C C . CYS A 1 91 ? -3.551 0.456 4.218 1.00 98.06 91 CYS A C 1
ATOM 706 O O . CYS A 1 91 ? -3.577 0.582 5.441 1.00 98.06 91 CYS A O 1
ATOM 708 N N . PHE A 1 92 ? -4.362 1.162 3.422 1.00 96.88 92 PHE A N 1
ATOM 709 C CA . PHE A 1 92 ? -5.343 2.116 3.955 1.00 96.88 92 PHE A CA 1
ATOM 710 C C . PHE A 1 92 ? -6.439 1.412 4.758 1.00 96.88 92 PHE A C 1
ATOM 712 O O . PHE A 1 92 ? -6.744 1.840 5.871 1.00 96.88 92 PHE A O 1
ATOM 719 N N . VAL A 1 93 ? -6.982 0.309 4.234 1.00 96.69 93 VAL A N 1
ATOM 720 C CA . VAL A 1 93 ? -7.977 -0.512 4.938 1.00 96.69 93 VAL A CA 1
ATOM 721 C C . VAL A 1 93 ? -7.394 -1.083 6.227 1.00 96.69 93 VAL A C 1
ATOM 723 O O . VAL A 1 93 ? -8.050 -1.023 7.258 1.00 96.69 93 VAL A O 1
ATOM 726 N N . ALA A 1 94 ? -6.152 -1.569 6.199 1.00 96.62 94 ALA A N 1
ATOM 727 C CA . ALA A 1 94 ? -5.465 -2.048 7.392 1.00 96.62 94 ALA A CA 1
ATOM 728 C C . ALA A 1 94 ? -5.309 -0.965 8.466 1.00 96.62 94 ALA A C 1
ATOM 730 O O . ALA A 1 94 ? -5.431 -1.270 9.642 1.00 96.62 94 ALA A O 1
ATOM 731 N N . GLY A 1 95 ? -5.046 0.286 8.078 1.00 94.31 95 GLY A N 1
ATOM 732 C CA . GLY A 1 95 ? -4.972 1.395 9.029 1.00 94.31 95 GLY A CA 1
ATOM 733 C C . GLY A 1 95 ? -6.328 1.791 9.624 1.00 94.31 95 GLY A C 1
ATOM 734 O O . GLY A 1 95 ? -6.360 2.341 10.719 1.00 94.31 95 GLY A O 1
ATOM 735 N N . ALA A 1 96 ? -7.430 1.538 8.911 1.00 93.69 96 ALA A N 1
ATOM 736 C CA . ALA A 1 96 ? -8.787 1.863 9.358 1.00 93.69 96 ALA A CA 1
ATOM 737 C C . ALA A 1 96 ? -9.473 0.753 10.175 1.00 93.69 96 ALA A C 1
ATOM 739 O O . ALA A 1 96 ? -10.481 1.036 10.823 1.00 93.69 96 ALA A O 1
ATOM 740 N N . LEU A 1 97 ? -8.980 -0.486 10.085 1.00 92.06 97 LEU A N 1
ATOM 741 C CA . LEU A 1 97 ? -9.498 -1.669 10.785 1.00 92.06 97 LEU A CA 1
ATOM 742 C C . LEU A 1 97 ? -8.899 -1.810 12.186 1.00 92.06 97 LEU A C 1
ATOM 744 O O . LEU A 1 97 ? -9.684 -2.169 13.094 1.00 92.06 97 LEU A O 1
#

pLDDT: mean 93.85, std 4.61, range [80.62, 98.62]

Foldseek 3Di:
DVVVVVVVVVVVLLVVLVPDDDDQPDDPPCSQVQLVVLLVQLCQLQVVVCVQCPPCNVPPCVVPVPDDPDDDCDPPCVPDVCSNVSSVVSNSVSSND